Protein AF-A0A520JD31-F1 (afdb_monomer_lite)

Radius of gyration: 21.31 Å; chains: 1; bounding box: 49×40×58 Å

Sequence (72 aa):
PRYRAEGKSYLTVAFGCTGGRHRSVHVTERVAARLRNAGFSPTVTHRDLAAAPQDSLEGVPDDRQQDGTAVA

Foldseek 3Di:
DVCVVVVPPDDDDFFDDPFLPPPRVVVQVVVCVVCVVVVDDDDDDRPNVVDDGPVPVPDDPPPPPDDDDDDD

Structure (mmCIF, N/CA/C/O backbone):
data_AF-A0A520JD31-F1
#
_entry.id   AF-A0A520JD31-F1
#
loop_
_atom_site.group_PDB
_atom_site.id
_atom_site.type_symbol
_atom_site.label_atom_id
_atom_site.label_alt_id
_atom_site.label_comp_id
_atom_site.label_asym_id
_atom_site.label_entity_id
_atom_site.label_seq_id
_atom_site.pdbx_PDB_ins_code
_atom_site.Cartn_x
_atom_site.Cartn_y
_atom_site.Cartn_z
_atom_site.occupancy
_atom_site.B_iso_or_equiv
_atom_site.auth_seq_id
_atom_site.auth_comp_id
_atom_site.auth_asym_id
_atom_site.auth_atom_id
_atom_site.pdbx_PDB_model_num
ATOM 1 N N . PRO A 1 1 ? -5.744 -4.313 17.615 1.00 62.59 1 PRO A N 1
ATOM 2 C CA . PRO A 1 1 ? -6.238 -4.110 19.003 1.00 62.59 1 PRO A CA 1
ATOM 3 C C . PRO A 1 1 ? -5.298 -3.263 19.879 1.00 62.59 1 PRO A C 1
ATOM 5 O O . PRO A 1 1 ? -5.738 -2.239 20.383 1.00 62.59 1 PRO A O 1
ATOM 8 N N . ARG A 1 2 ? -4.014 -3.632 20.019 1.00 80.50 2 ARG A N 1
ATOM 9 C CA . ARG A 1 2 ? -3.068 -2.925 20.908 1.00 80.50 2 ARG A CA 1
ATOM 10 C C . ARG A 1 2 ? -2.739 -1.490 20.477 1.00 80.50 2 ARG A C 1
ATOM 12 O O . ARG A 1 2 ? -2.815 -0.598 21.303 1.00 80.50 2 ARG A O 1
ATOM 19 N N . TYR A 1 3 ? -2.545 -1.238 19.179 1.00 81.44 3 TYR A N 1
ATOM 20 C CA . TYR A 1 3 ? -2.350 0.128 18.657 1.00 81.44 3 TYR A CA 1
ATOM 21 C C . TYR A 1 3 ? -3.506 1.088 18.992 1.00 81.44 3 TYR A C 1
ATOM 23 O O . TYR A 1 3 ? -3.270 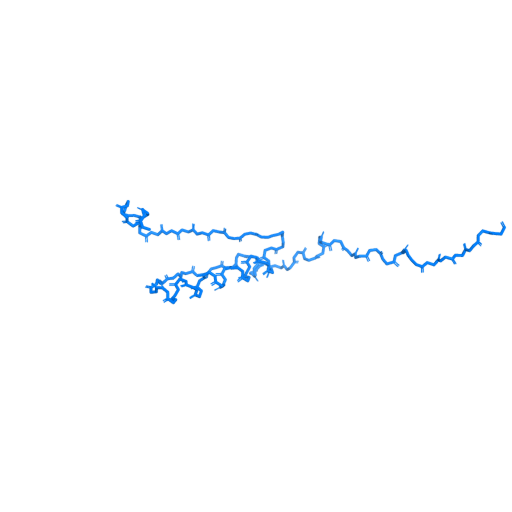2.254 19.285 1.00 81.44 3 TYR A O 1
ATOM 31 N N . ARG A 1 4 ? -4.751 0.586 18.995 1.00 76.69 4 ARG A N 1
ATOM 32 C CA . ARG A 1 4 ? -5.933 1.366 19.394 1.00 76.69 4 ARG A CA 1
ATOM 33 C C . ARG A 1 4 ? -5.948 1.630 20.901 1.00 76.69 4 ARG A C 1
ATOM 35 O O . ARG A 1 4 ? -6.314 2.721 21.312 1.00 76.69 4 ARG A O 1
ATOM 42 N N . ALA A 1 5 ? -5.543 0.645 21.703 1.00 81.69 5 ALA A N 1
ATOM 43 C CA . ALA A 1 5 ? -5.445 0.781 23.157 1.00 81.69 5 ALA A CA 1
ATOM 44 C C . ALA A 1 5 ? -4.330 1.755 23.584 1.00 81.69 5 ALA A C 1
ATOM 46 O O . ALA A 1 5 ? -4.482 2.450 24.577 1.00 81.69 5 ALA A O 1
ATOM 47 N N . GLU A 1 6 ? -3.252 1.854 22.802 1.00 84.81 6 GLU A N 1
ATOM 48 C CA . GLU A 1 6 ? -2.171 2.836 22.982 1.00 84.81 6 GLU A CA 1
ATOM 49 C C . GLU A 1 6 ? -2.555 4.266 22.551 1.00 84.81 6 GLU A C 1
ATOM 51 O O . GLU A 1 6 ? -1.733 5.171 22.648 1.00 84.81 6 GLU A O 1
ATOM 56 N N . GLY A 1 7 ? -3.775 4.490 22.045 1.00 83.62 7 GLY A N 1
ATOM 57 C CA . GLY A 1 7 ? -4.239 5.818 21.630 1.00 83.62 7 GLY A CA 1
ATOM 58 C C . GLY A 1 7 ? -3.586 6.351 20.349 1.00 83.62 7 GLY A C 1
ATOM 59 O O . GLY A 1 7 ? -3.665 7.546 20.074 1.00 83.62 7 GLY A O 1
ATOM 60 N N . LYS A 1 8 ? -2.941 5.495 19.544 1.00 84.50 8 LYS A N 1
ATOM 61 C CA . LYS A 1 8 ? -2.332 5.921 18.277 1.00 84.50 8 LYS A CA 1
ATOM 62 C C . LYS A 1 8 ? -3.419 6.177 17.237 1.00 84.50 8 LYS A C 1
ATOM 64 O O . LYS A 1 8 ? -4.119 5.254 16.824 1.00 84.50 8 LYS A O 1
ATOM 69 N N . SER A 1 9 ? -3.513 7.424 16.784 1.00 85.19 9 SER A N 1
ATOM 70 C CA . SER A 1 9 ? -4.509 7.858 15.795 1.00 85.19 9 SER A CA 1
ATOM 71 C C . SER A 1 9 ? -4.280 7.275 14.400 1.00 85.19 9 SER A C 1
ATOM 73 O O . SER A 1 9 ? -5.227 7.144 13.631 1.00 85.19 9 SER A O 1
ATOM 75 N N . TYR A 1 10 ? -3.037 6.907 14.074 1.00 87.50 10 TYR A N 1
ATOM 76 C CA . TYR A 1 10 ? -2.657 6.415 12.754 1.00 87.50 10 TYR A CA 1
ATOM 77 C C . TYR A 1 10 ? -1.694 5.231 12.856 1.00 87.50 10 TYR A C 1
ATOM 79 O O . TYR A 1 10 ? -0.816 5.188 13.720 1.00 87.50 10 TYR A O 1
ATOM 87 N N . LEU A 1 11 ? -1.853 4.280 11.937 1.00 91.06 11 LEU A N 1
ATOM 88 C CA . LEU A 1 11 ? -0.940 3.166 11.718 1.00 91.06 11 LEU A CA 1
ATOM 89 C C . LEU A 1 11 ? -0.579 3.137 10.233 1.00 91.06 11 LEU A C 1
ATOM 91 O O . LEU A 1 11 ? -1.450 2.921 9.393 1.00 91.06 11 LEU A O 1
ATOM 95 N N . THR A 1 12 ? 0.703 3.310 9.928 1.00 94.31 12 THR A N 1
ATOM 96 C CA . THR A 1 12 ? 1.228 3.183 8.565 1.00 94.31 12 THR A CA 1
ATOM 97 C C . THR A 1 12 ? 1.878 1.816 8.400 1.00 94.31 12 THR A C 1
ATOM 99 O O . THR A 1 12 ? 2.741 1.441 9.192 1.00 94.31 12 THR A O 1
ATOM 102 N N . VAL A 1 13 ? 1.482 1.078 7.363 1.00 95.56 13 VAL A N 1
ATOM 103 C CA . VAL A 1 13 ? 2.075 -0.215 6.994 1.00 95.56 13 VAL A CA 1
ATOM 104 C C . VAL A 1 13 ? 2.624 -0.094 5.579 1.00 95.56 13 VAL A C 1
ATOM 106 O O . VAL A 1 13 ? 1.891 0.289 4.671 1.00 95.56 13 VAL A O 1
ATOM 109 N N . ALA A 1 14 ? 3.907 -0.403 5.395 1.00 96.69 14 ALA A N 1
ATOM 110 C CA . ALA A 1 14 ? 4.571 -0.334 4.098 1.00 96.69 14 ALA A CA 1
ATOM 111 C C . ALA A 1 14 ? 4.784 -1.736 3.514 1.00 96.69 14 ALA A C 1
ATOM 113 O O . ALA A 1 14 ? 5.239 -2.644 4.210 1.00 96.69 14 ALA A O 1
ATOM 114 N N . PHE A 1 15 ? 4.498 -1.886 2.220 1.00 97.31 15 PHE A N 1
ATOM 115 C CA . PHE A 1 15 ? 4.759 -3.097 1.444 1.00 97.31 15 PHE A CA 1
ATOM 116 C C . PHE A 1 15 ? 5.780 -2.778 0.351 1.00 97.31 15 PHE A C 1
ATOM 118 O O . PHE A 1 15 ? 5.591 -1.829 -0.405 1.00 97.31 15 PHE A O 1
ATOM 125 N N . GLY A 1 16 ? 6.849 -3.571 0.254 1.00 95.31 16 GLY A N 1
ATOM 126 C CA . GLY A 1 16 ? 7.934 -3.362 -0.709 1.00 95.31 16 GLY A CA 1
ATOM 127 C C . GLY A 1 16 ? 8.168 -4.574 -1.608 1.00 95.31 16 GLY A C 1
ATOM 128 O O . GLY A 1 16 ? 8.039 -5.718 -1.179 1.00 95.31 16 GLY A O 1
ATOM 129 N N . CYS A 1 17 ? 8.522 -4.315 -2.864 1.00 94.19 17 CYS A N 1
ATOM 130 C CA . CYS A 1 17 ? 9.134 -5.277 -3.781 1.00 94.19 17 CYS A CA 1
ATOM 131 C C . CYS A 1 17 ? 10.232 -4.555 -4.574 1.00 94.19 17 CYS A C 1
ATOM 133 O O . CYS A 1 17 ? 10.258 -3.329 -4.540 1.00 94.19 17 CYS A O 1
ATOM 135 N N . THR A 1 18 ? 11.112 -5.280 -5.272 1.00 92.62 18 THR A N 1
ATOM 136 C CA . THR A 1 18 ? 12.287 -4.695 -5.951 1.00 92.62 18 THR A CA 1
ATOM 137 C C . THR A 1 18 ? 11.936 -3.473 -6.803 1.00 92.62 18 THR A C 1
ATOM 139 O O . THR A 1 18 ? 12.474 -2.399 -6.571 1.00 92.62 18 THR A O 1
ATOM 142 N N . GLY A 1 19 ? 10.979 -3.614 -7.725 1.00 89.81 19 GLY A N 1
ATOM 143 C CA . GLY A 1 19 ? 10.544 -2.520 -8.598 1.00 89.81 19 GLY A CA 1
ATOM 144 C C . GLY A 1 19 ? 9.388 -1.670 -8.062 1.00 89.81 19 GLY A C 1
ATOM 145 O O . GLY A 1 19 ? 8.904 -0.808 -8.780 1.00 89.81 19 GLY A O 1
ATOM 146 N N . GLY A 1 20 ? 8.858 -1.941 -6.862 1.00 92.81 20 GLY A N 1
ATOM 147 C CA . GLY A 1 20 ? 7.778 -1.141 -6.257 1.00 92.81 20 GLY A CA 1
ATOM 148 C C . GLY A 1 20 ? 6.411 -1.151 -6.968 1.00 92.81 20 GLY A C 1
ATOM 149 O O . GLY A 1 20 ? 5.471 -0.522 -6.485 1.00 92.81 20 GLY A O 1
ATOM 150 N N . ARG A 1 21 ? 6.268 -1.884 -8.082 1.00 92.75 21 ARG A N 1
ATOM 151 C CA . ARG A 1 21 ? 5.162 -1.724 -9.050 1.00 92.75 21 ARG A CA 1
ATOM 152 C C . ARG A 1 21 ? 4.199 -2.904 -9.176 1.00 92.75 21 ARG A C 1
ATOM 154 O O . ARG A 1 21 ? 3.053 -2.712 -9.564 1.00 92.75 21 ARG A O 1
ATOM 161 N N . HIS A 1 22 ? 4.634 -4.116 -8.830 1.00 94.19 22 HIS A N 1
ATOM 162 C CA . HIS A 1 22 ? 3.850 -5.338 -9.064 1.00 94.19 22 HIS A CA 1
ATOM 163 C C . HIS A 1 22 ? 3.335 -5.948 -7.756 1.00 94.19 22 HIS A C 1
ATOM 165 O O . HIS A 1 22 ? 2.165 -5.817 -7.393 1.00 94.19 22 HIS A O 1
ATOM 171 N N . ARG A 1 23 ? 4.233 -6.606 -7.012 1.00 96.44 23 ARG A N 1
ATOM 172 C CA . ARG A 1 23 ? 3.880 -7.376 -5.810 1.00 96.44 23 ARG A CA 1
ATOM 173 C C . ARG A 1 23 ? 3.430 -6.471 -4.664 1.00 96.44 23 ARG A C 1
ATOM 175 O O . ARG A 1 23 ? 2.408 -6.745 -4.042 1.00 96.44 23 ARG A O 1
ATOM 182 N N . SER A 1 24 ? 4.158 -5.384 -4.408 1.00 97.25 24 SER A N 1
ATOM 183 C CA . SER A 1 24 ? 3.815 -4.412 -3.359 1.00 97.25 24 SER A CA 1
ATOM 184 C C . SER A 1 24 ? 2.453 -3.764 -3.602 1.00 97.25 24 SER A C 1
ATOM 186 O O . SER A 1 24 ? 1.639 -3.706 -2.681 1.00 97.25 24 SER A O 1
ATOM 188 N N . VAL A 1 25 ? 2.178 -3.346 -4.842 1.00 97.31 25 VAL A N 1
ATOM 189 C CA . VAL A 1 25 ? 0.904 -2.727 -5.244 1.00 97.31 25 VAL A CA 1
ATOM 190 C C . VAL A 1 25 ? -0.251 -3.703 -5.031 1.00 97.31 25 VAL A C 1
ATOM 192 O O . VAL A 1 25 ? -1.210 -3.383 -4.327 1.00 97.31 25 VAL A O 1
ATOM 195 N N . HIS A 1 26 ? -0.127 -4.931 -5.549 1.00 98.19 26 HIS A N 1
ATOM 196 C CA . HIS A 1 26 ? -1.164 -5.955 -5.412 1.00 98.19 26 HIS A CA 1
ATOM 197 C C . HIS A 1 26 ? -1.485 -6.278 -3.945 1.00 98.19 26 HIS A C 1
ATOM 199 O O . HIS A 1 26 ? -2.652 -6.327 -3.547 1.00 98.19 26 HIS A O 1
ATOM 205 N N . VAL A 1 27 ? -0.453 -6.496 -3.124 1.00 98.38 27 VAL A N 1
ATOM 206 C CA . VAL A 1 27 ? -0.635 -6.821 -1.703 1.00 98.38 27 VAL A CA 1
ATOM 207 C C . VAL A 1 27 ? -1.280 -5.654 -0.957 1.00 98.38 27 VAL A C 1
ATOM 209 O O . VAL A 1 27 ? -2.217 -5.881 -0.190 1.00 98.38 27 VAL A O 1
ATOM 212 N N . THR A 1 28 ? -0.839 -4.422 -1.220 1.00 98.44 28 THR A N 1
ATOM 213 C CA . THR A 1 28 ? -1.401 -3.209 -0.608 1.00 98.44 28 THR A CA 1
ATOM 214 C C . THR A 1 28 ? -2.899 -3.099 -0.877 1.00 98.44 28 THR A C 1
ATOM 216 O O . THR A 1 28 ? -3.681 -2.968 0.065 1.00 98.44 28 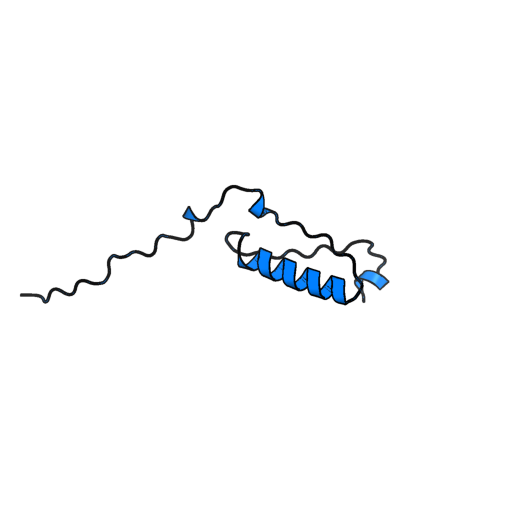THR A O 1
ATOM 219 N N . GLU A 1 29 ? -3.322 -3.239 -2.136 1.00 98.38 29 GLU A N 1
ATOM 220 C CA . GLU A 1 29 ? -4.741 -3.159 -2.502 1.00 98.38 29 GLU A CA 1
ATOM 221 C C . GLU A 1 29 ? -5.570 -4.275 -1.863 1.00 98.38 29 GLU A C 1
ATOM 223 O O . GLU A 1 29 ? -6.667 -4.040 -1.344 1.00 98.38 29 GLU A O 1
ATOM 228 N N . ARG A 1 30 ? -5.033 -5.499 -1.824 1.00 98.44 30 ARG A N 1
ATOM 229 C CA . ARG A 1 30 ? -5.730 -6.639 -1.222 1.00 98.44 30 ARG A CA 1
ATOM 230 C C . ARG A 1 30 ? -5.898 -6.485 0.288 1.00 98.44 30 ARG A C 1
ATOM 232 O O . ARG A 1 30 ? -6.956 -6.828 0.820 1.00 98.44 30 ARG A O 1
ATOM 239 N N . VAL A 1 31 ? -4.889 -5.966 0.984 1.00 98.25 31 VAL A N 1
ATOM 240 C CA . VAL A 1 31 ? -4.979 -5.665 2.419 1.00 98.25 31 VAL A CA 1
ATOM 241 C C . VAL A 1 31 ? -5.948 -4.511 2.665 1.00 98.25 31 VAL A C 1
ATOM 243 O O . VAL A 1 31 ? -6.806 -4.628 3.538 1.00 98.25 31 VAL A O 1
ATOM 246 N N . ALA A 1 32 ? -5.886 -3.442 1.869 1.00 98.31 32 ALA A N 1
ATOM 247 C CA . ALA A 1 32 ? -6.801 -2.311 1.987 1.00 98.31 32 ALA A CA 1
ATOM 248 C C . ALA A 1 32 ? -8.264 -2.733 1.789 1.00 98.31 32 ALA A C 1
ATOM 250 O O . ALA A 1 32 ? -9.121 -2.353 2.582 1.00 98.31 32 ALA A O 1
ATOM 251 N N . ALA A 1 33 ? -8.553 -3.582 0.798 1.00 98.50 33 ALA A N 1
ATOM 252 C CA . ALA A 1 33 ? -9.886 -4.146 0.596 1.00 98.50 33 ALA A CA 1
ATOM 253 C C . ALA A 1 33 ? -10.368 -4.953 1.815 1.00 98.50 33 ALA A C 1
ATOM 255 O O . ALA A 1 33 ? -11.495 -4.774 2.269 1.00 98.50 33 ALA A O 1
ATOM 256 N N . ARG A 1 34 ? -9.504 -5.793 2.399 1.00 98.25 34 ARG A N 1
ATOM 257 C CA . ARG A 1 34 ? -9.836 -6.543 3.623 1.00 98.25 34 ARG A CA 1
ATOM 258 C C . ARG A 1 34 ? -10.104 -5.624 4.814 1.00 98.25 34 ARG A C 1
ATOM 260 O O . ARG A 1 34 ? -11.038 -5.877 5.566 1.00 98.25 34 ARG A O 1
ATOM 267 N N . LEU A 1 35 ? -9.314 -4.565 4.979 1.00 96.69 35 LEU A N 1
ATOM 268 C CA . LEU A 1 35 ? -9.501 -3.581 6.047 1.00 96.69 35 LEU A CA 1
ATOM 269 C C . LEU A 1 35 ? -10.802 -2.794 5.871 1.00 96.69 35 LEU A C 1
ATOM 271 O O . LEU A 1 35 ? -11.537 -2.633 6.842 1.00 96.69 35 LEU A O 1
ATOM 275 N N . ARG A 1 36 ? -11.127 -2.385 4.639 1.00 97.69 36 ARG A N 1
ATOM 276 C CA . ARG A 1 36 ? -12.419 -1.767 4.304 1.00 97.69 36 ARG A CA 1
ATOM 277 C C . ARG A 1 36 ? -13.588 -2.683 4.665 1.00 97.69 36 ARG A C 1
ATOM 279 O O . ARG A 1 36 ? -14.499 -2.256 5.364 1.00 97.69 36 ARG A O 1
ATOM 286 N N . ASN A 1 37 ? -13.512 -3.962 4.295 1.00 98.19 37 ASN A N 1
ATOM 287 C CA . ASN A 1 37 ? -14.539 -4.954 4.639 1.00 98.19 37 ASN A CA 1
ATOM 288 C C . ASN A 1 37 ? -14.664 -5.194 6.152 1.00 98.19 37 ASN A C 1
ATOM 290 O O . ASN A 1 37 ? -15.730 -5.565 6.629 1.00 98.19 37 ASN A O 1
ATOM 294 N N . ALA A 1 38 ? -13.591 -4.974 6.911 1.00 96.38 38 ALA A N 1
ATOM 295 C CA . ALA A 1 38 ? -13.595 -5.044 8.369 1.00 96.38 38 ALA A CA 1
ATOM 296 C C . ALA A 1 38 ? -14.041 -3.729 9.048 1.00 96.38 38 ALA A C 1
ATOM 298 O O . ALA A 1 38 ? -13.955 -3.622 10.270 1.00 96.38 38 ALA A O 1
ATOM 299 N N . GLY A 1 39 ? -14.506 -2.734 8.282 1.00 96.25 39 GLY A N 1
ATOM 300 C CA . GLY A 1 39 ? -15.032 -1.465 8.797 1.00 96.25 39 GLY A CA 1
ATOM 301 C C . GLY A 1 39 ? -13.973 -0.397 9.085 1.00 96.25 39 GLY A C 1
ATOM 302 O O . GLY A 1 39 ? -14.264 0.579 9.773 1.00 96.25 39 GLY A O 1
ATOM 303 N N . PHE A 1 40 ? -12.745 -0.565 8.592 1.00 94.75 40 PHE A N 1
ATOM 304 C CA . PHE A 1 40 ? -11.701 0.456 8.690 1.00 94.75 40 PHE A CA 1
ATOM 305 C C . PHE A 1 40 ? -11.661 1.347 7.443 1.00 94.75 40 PHE A C 1
ATOM 307 O O . PHE A 1 40 ? -12.061 0.937 6.355 1.00 94.75 40 PHE A O 1
ATOM 314 N N . SER A 1 41 ? -11.072 2.536 7.587 1.00 94.75 41 SER A N 1
ATOM 315 C CA . SER A 1 41 ? -10.885 3.504 6.496 1.00 94.75 41 SER A CA 1
ATOM 316 C C . SER A 1 41 ? -9.395 3.695 6.175 1.00 94.75 41 SER A C 1
ATOM 318 O O . SER A 1 41 ? -8.806 4.690 6.597 1.00 94.75 41 SER A O 1
ATOM 320 N N . PRO A 1 42 ? -8.736 2.737 5.493 1.00 96.75 42 PRO A N 1
ATOM 321 C CA . PRO A 1 42 ? -7.326 2.864 5.138 1.00 96.75 42 PRO A CA 1
ATOM 322 C C . PRO A 1 42 ? -7.117 3.864 3.993 1.00 96.75 42 PRO A C 1
ATOM 324 O O . PRO A 1 42 ? -7.796 3.795 2.967 1.00 96.75 42 PRO A O 1
ATOM 327 N N . THR A 1 43 ? -6.107 4.721 4.131 1.00 97.5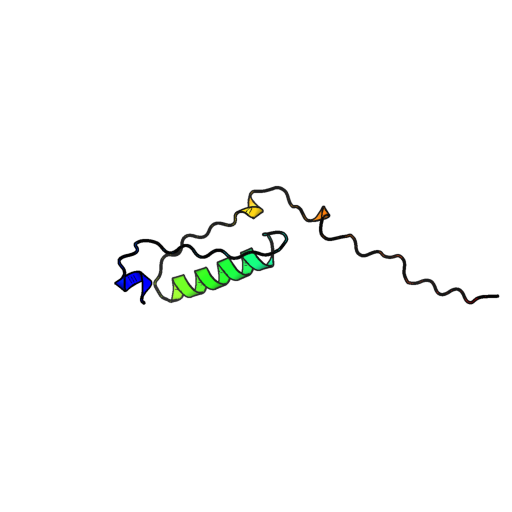6 43 THR A N 1
ATOM 328 C CA . THR A 1 43 ? -5.552 5.515 3.025 1.00 97.56 43 THR A CA 1
ATOM 329 C C . THR A 1 43 ? -4.470 4.704 2.315 1.00 97.56 43 THR A C 1
ATOM 331 O O . THR A 1 43 ? -3.614 4.113 2.975 1.00 97.56 43 THR A O 1
ATOM 334 N N . VAL A 1 44 ? -4.500 4.670 0.981 1.00 97.69 44 VAL A N 1
ATOM 335 C CA . VAL A 1 44 ? -3.552 3.906 0.155 1.00 97.69 44 VAL A CA 1
ATOM 336 C C . VAL A 1 44 ? -2.722 4.853 -0.705 1.00 97.69 44 VAL A C 1
ATOM 338 O O . VAL A 1 44 ? -3.277 5.706 -1.392 1.00 97.69 44 VAL A O 1
ATOM 341 N N . THR A 1 45 ? -1.401 4.659 -0.697 1.00 97.00 45 THR A N 1
ATOM 342 C CA . THR A 1 45 ? -0.448 5.400 -1.531 1.00 97.00 45 THR A CA 1
ATOM 343 C C . THR A 1 45 ? 0.566 4.429 -2.129 1.00 97.00 45 THR A C 1
ATOM 345 O O . THR A 1 45 ? 1.178 3.653 -1.397 1.00 97.00 45 THR A O 1
ATOM 348 N N . HIS A 1 46 ? 0.792 4.512 -3.442 1.00 96.69 46 HIS A N 1
ATOM 349 C CA . HIS A 1 46 ? 1.790 3.713 -4.161 1.00 96.69 46 HIS A CA 1
ATOM 350 C C . HIS A 1 46 ? 2.958 4.604 -4.589 1.00 96.69 46 HIS A C 1
ATOM 352 O O . HIS A 1 46 ? 2.854 5.328 -5.577 1.00 96.69 46 HIS A O 1
ATOM 358 N N . ARG A 1 47 ? 4.062 4.570 -3.830 1.00 93.12 47 ARG A N 1
ATOM 359 C CA . ARG A 1 47 ? 5.220 5.466 -4.015 1.00 93.12 47 ARG A CA 1
ATOM 360 C C . ARG A 1 47 ? 5.791 5.410 -5.435 1.00 93.12 47 ARG A C 1
ATOM 362 O O . ARG A 1 47 ? 5.975 6.450 -6.057 1.00 93.12 47 ARG A O 1
ATOM 369 N N . ASP A 1 48 ? 6.047 4.205 -5.935 1.00 92.00 48 ASP A N 1
ATOM 370 C CA . ASP A 1 48 ? 6.840 3.996 -7.154 1.00 92.00 48 ASP A CA 1
ATOM 371 C C . ASP A 1 48 ? 5.997 4.007 -8.443 1.00 92.00 48 ASP A C 1
ATOM 373 O O . ASP A 1 48 ? 6.542 3.992 -9.546 1.00 92.00 48 ASP A O 1
ATOM 377 N N . LEU A 1 49 ? 4.661 4.086 -8.332 1.00 90.19 49 LEU A N 1
ATOM 378 C CA . LEU A 1 49 ? 3.779 4.282 -9.492 1.00 90.19 49 LEU A CA 1
ATOM 379 C C . LEU A 1 49 ? 3.843 5.714 -10.040 1.00 90.19 49 LEU A C 1
ATOM 381 O O . LEU A 1 49 ? 3.577 5.917 -11.220 1.00 90.19 49 LEU A O 1
ATOM 385 N N . ALA A 1 50 ? 4.218 6.692 -9.208 1.00 85.12 50 ALA A N 1
ATOM 386 C CA . ALA A 1 50 ? 4.431 8.074 -9.639 1.00 85.12 50 ALA A CA 1
ATOM 387 C C . ALA A 1 50 ? 5.798 8.287 -10.318 1.00 85.12 50 ALA A C 1
ATOM 389 O O . ALA A 1 50 ? 6.004 9.300 -10.982 1.00 85.12 50 ALA A O 1
ATOM 390 N N . ALA A 1 51 ? 6.733 7.349 -10.147 1.00 77.88 51 ALA A N 1
ATOM 391 C CA . ALA A 1 51 ? 8.065 7.406 -10.731 1.00 77.88 51 ALA A CA 1
ATOM 392 C C . ALA A 1 51 ? 8.126 6.677 -12.085 1.00 77.88 51 ALA A C 1
ATOM 394 O O . ALA A 1 51 ? 7.346 5.755 -12.365 1.00 77.88 51 ALA A O 1
ATOM 395 N N . ALA A 1 52 ? 9.093 7.075 -12.919 1.00 74.31 52 ALA A N 1
ATOM 396 C CA . ALA A 1 52 ? 9.398 6.374 -14.161 1.00 74.31 52 ALA A CA 1
ATOM 397 C C . ALA A 1 52 ? 9.750 4.896 -13.871 1.00 74.31 52 ALA A C 1
ATOM 399 O O . ALA A 1 52 ? 10.464 4.634 -12.895 1.00 74.31 52 ALA A O 1
ATOM 400 N N . PRO A 1 53 ? 9.269 3.935 -14.686 1.00 69.25 53 PRO A N 1
ATOM 401 C CA . PRO A 1 53 ? 9.566 2.519 -14.487 1.00 69.25 53 PRO A CA 1
ATOM 402 C C . PRO A 1 53 ? 11.078 2.264 -14.443 1.00 69.25 53 PRO A C 1
ATOM 404 O O . PRO A 1 53 ? 11.814 2.788 -15.273 1.00 69.25 53 PRO A O 1
ATOM 407 N N . GLN A 1 54 ? 11.531 1.461 -13.477 1.00 67.38 54 GLN A N 1
ATOM 408 C CA . GLN A 1 54 ? 12.933 1.026 -13.348 1.00 67.38 54 GLN A CA 1
ATOM 409 C C . GLN A 1 54 ? 13.131 -0.393 -13.913 1.00 67.38 54 GLN A C 1
ATOM 411 O O . GLN A 1 54 ? 14.074 -1.093 -13.547 1.00 67.38 54 GLN A O 1
ATOM 416 N N . ASP A 1 55 ? 12.219 -0.825 -14.789 1.00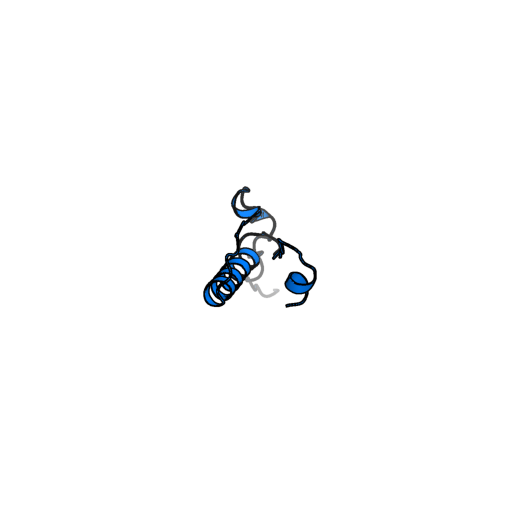 65.25 55 ASP A N 1
ATOM 417 C CA . ASP A 1 55 ? 12.115 -2.198 -15.301 1.00 65.25 55 A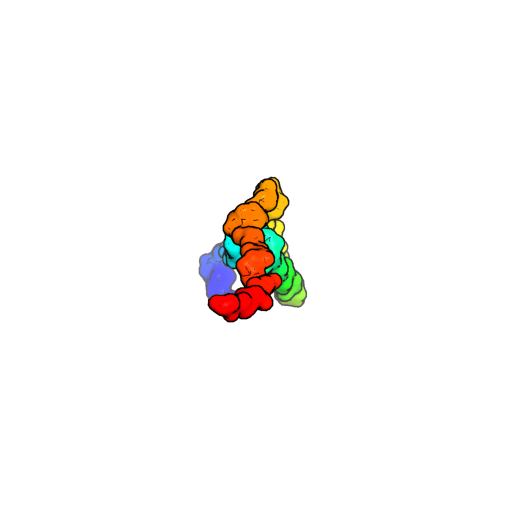SP A CA 1
ATOM 418 C C . ASP A 1 55 ? 13.365 -2.628 -16.095 1.00 65.25 55 ASP A C 1
ATOM 420 O O . ASP A 1 55 ? 13.611 -3.812 -16.284 1.00 65.25 55 ASP A O 1
ATOM 424 N N . SER A 1 56 ? 14.207 -1.672 -16.498 1.00 61.31 56 SER A N 1
ATOM 425 C CA . SER A 1 56 ? 15.500 -1.888 -17.153 1.00 61.31 56 SER A CA 1
ATOM 426 C C . SER A 1 56 ? 16.606 -2.446 -16.239 1.00 61.31 56 SER A C 1
ATOM 428 O O . SER A 1 56 ? 17.689 -2.749 -16.737 1.00 61.31 56 SER A O 1
ATOM 430 N N . LEU A 1 57 ? 16.369 -2.596 -14.928 1.00 61.22 57 LEU A N 1
ATOM 431 C CA . LEU A 1 57 ? 17.332 -3.181 -13.979 1.00 61.22 57 LEU A CA 1
ATOM 432 C C . LEU A 1 57 ? 17.116 -4.684 -13.717 1.00 61.22 57 LEU A C 1
ATOM 434 O O . LEU A 1 57 ? 18.035 -5.357 -13.251 1.00 61.22 57 LEU A O 1
ATOM 438 N N . GLU A 1 58 ? 15.929 -5.225 -14.008 1.00 62.75 58 GLU A N 1
ATOM 439 C CA . GLU A 1 58 ? 15.680 -6.669 -13.988 1.00 62.75 58 GLU A CA 1
ATOM 440 C C . GLU A 1 58 ? 16.118 -7.207 -15.356 1.00 62.75 58 GLU A C 1
ATOM 442 O O . GLU A 1 58 ? 15.454 -6.986 -16.362 1.00 62.75 58 GLU A O 1
ATOM 447 N N . GLY A 1 59 ? 17.319 -7.794 -15.401 1.00 54.34 59 GLY A N 1
ATOM 448 C CA . GLY A 1 59 ? 18.036 -8.113 -16.637 1.00 54.34 59 GLY A CA 1
ATOM 449 C C . GLY A 1 59 ? 17.180 -8.783 -17.716 1.00 54.34 59 GLY A C 1
ATOM 450 O O . GLY A 1 59 ? 16.358 -9.654 -17.434 1.00 54.34 59 GLY A O 1
ATOM 451 N N . VAL A 1 60 ? 17.423 -8.382 -18.966 1.00 60.00 60 VAL A N 1
ATOM 452 C CA . VAL A 1 60 ? 16.942 -9.084 -20.162 1.00 60.00 60 VAL A CA 1
ATOM 453 C C . VAL A 1 60 ? 17.280 -10.574 -19.999 1.00 60.00 60 VAL A C 1
ATOM 455 O O . VAL A 1 60 ? 18.435 -10.878 -19.684 1.00 60.00 60 VAL A O 1
ATOM 458 N N . PRO A 1 61 ? 16.323 -11.509 -20.148 1.00 59.22 61 PRO A N 1
ATOM 459 C CA . PRO A 1 61 ? 16.661 -12.925 -20.168 1.00 59.22 61 PRO A CA 1
ATOM 460 C C . PRO A 1 61 ? 17.608 -13.161 -21.347 1.00 59.22 61 PRO A C 1
ATOM 462 O O . PRO A 1 61 ? 17.208 -12.951 -22.481 1.00 59.22 61 PRO A O 1
ATOM 465 N N . ASP A 1 62 ? 18.859 -13.536 -21.065 1.00 59.00 62 ASP A N 1
ATOM 466 C CA . ASP A 1 62 ? 19.885 -13.834 -22.070 1.00 59.00 62 ASP A CA 1
ATOM 467 C C . ASP A 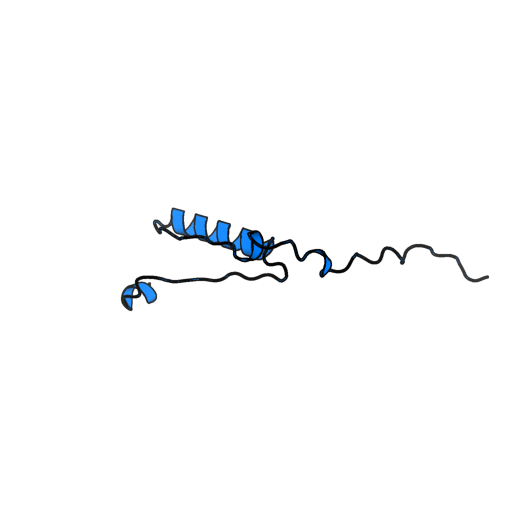1 62 ? 19.409 -15.004 -22.943 1.00 59.00 62 ASP A C 1
ATOM 469 O O . ASP A 1 62 ? 19.442 -16.168 -22.552 1.00 59.00 62 ASP A O 1
ATOM 473 N N . ASP A 1 63 ? 18.941 -14.683 -24.139 1.00 57.94 63 ASP A N 1
ATOM 474 C CA . ASP A 1 63 ? 18.403 -15.582 -25.156 1.00 57.94 63 ASP A CA 1
ATOM 475 C C . ASP A 1 63 ? 19.504 -16.375 -25.903 1.00 57.94 63 ASP A C 1
ATOM 477 O O . ASP A 1 63 ? 19.284 -16.933 -26.975 1.00 57.94 63 ASP A O 1
ATOM 481 N N . ARG A 1 64 ? 20.701 -16.510 -25.310 1.00 59.28 64 ARG A N 1
ATOM 482 C CA . ARG A 1 64 ? 21.898 -17.126 -25.918 1.00 59.28 64 ARG A CA 1
ATOM 483 C C . ARG A 1 64 ? 22.237 -18.539 -25.429 1.00 59.28 64 ARG A C 1
ATOM 485 O O . ARG A 1 64 ? 23.411 -18.878 -25.313 1.00 59.28 64 ARG A O 1
ATOM 492 N N . GLN A 1 65 ? 21.253 -19.406 -25.185 1.00 58.94 65 GLN A N 1
ATOM 493 C CA . GLN A 1 65 ? 21.552 -20.805 -24.828 1.00 58.94 65 GLN A CA 1
ATOM 494 C C . GLN A 1 65 ? 20.618 -21.835 -25.467 1.00 58.94 65 GLN A C 1
ATOM 496 O O . GLN A 1 65 ? 20.138 -22.725 -24.778 1.00 58.94 65 GLN A O 1
ATOM 501 N N . GLN A 1 66 ? 20.380 -21.769 -26.778 1.00 55.28 66 GLN A N 1
ATOM 502 C CA . GLN A 1 66 ? 19.882 -22.924 -27.538 1.00 55.28 66 GLN A CA 1
ATOM 503 C C . GLN A 1 66 ? 20.420 -22.881 -28.970 1.00 55.28 66 GLN A C 1
ATOM 505 O O . GLN A 1 66 ? 19.714 -22.451 -29.863 1.00 55.28 66 GLN A O 1
ATOM 510 N N . ASP A 1 67 ? 21.662 -23.315 -29.186 1.00 46.22 67 ASP A N 1
ATOM 511 C CA . ASP A 1 67 ? 22.033 -23.948 -30.456 1.00 46.22 67 ASP A CA 1
ATOM 512 C C . ASP A 1 67 ? 23.152 -24.956 -30.193 1.00 46.22 67 ASP A C 1
ATOM 514 O O . ASP A 1 67 ? 24.309 -24.622 -29.932 1.00 46.22 67 ASP A O 1
ATOM 518 N N . GLY A 1 68 ? 22.749 -26.225 -30.162 1.00 55.41 68 GLY A N 1
ATOM 519 C CA . GLY A 1 68 ? 23.638 -27.365 -30.064 1.00 55.41 68 GLY A CA 1
ATOM 520 C C . GLY A 1 68 ? 24.182 -27.728 -31.436 1.00 55.41 68 GLY A C 1
ATOM 521 O O . GLY A 1 68 ? 23.538 -28.462 -32.183 1.00 55.41 68 GLY A O 1
ATOM 522 N N . THR A 1 69 ? 25.401 -27.292 -31.732 1.00 52.38 69 THR A N 1
ATOM 523 C CA . THR A 1 69 ? 26.195 -27.852 -32.827 1.00 52.38 69 THR A CA 1
ATOM 524 C C . THR A 1 69 ? 27.270 -28.754 -32.241 1.00 52.38 69 THR A C 1
ATOM 526 O O . THR A 1 69 ? 28.161 -28.318 -31.515 1.00 52.38 69 THR A O 1
ATOM 529 N N . ALA A 1 70 ? 27.122 -30.047 -32.529 1.00 50.62 70 ALA A N 1
ATOM 530 C CA . ALA A 1 70 ? 28.067 -31.091 -32.187 1.00 50.62 70 ALA A CA 1
ATOM 531 C C . ALA A 1 70 ? 29.472 -30.760 -32.715 1.00 50.62 70 ALA A C 1
ATOM 533 O O . ALA A 1 70 ? 29.645 -30.304 -33.846 1.00 50.62 70 ALA A O 1
ATOM 534 N N . VAL A 1 71 ? 30.450 -31.012 -31.851 1.00 48.91 71 VAL A N 1
ATOM 535 C CA . VAL A 1 71 ? 31.888 -30.989 -32.114 1.00 48.91 71 VAL A CA 1
ATOM 536 C C . VAL A 1 71 ? 32.202 -31.969 -33.250 1.00 48.91 71 VAL A C 1
ATOM 538 O O . VAL A 1 71 ? 31.764 -33.120 -33.197 1.00 48.91 71 VAL A O 1
ATOM 541 N N . ALA A 1 72 ? 32.914 -31.483 -34.269 1.00 44.72 72 ALA A N 1
ATOM 542 C CA . ALA A 1 72 ? 33.534 -32.291 -35.320 1.00 44.72 72 ALA A CA 1
ATOM 543 C C . ALA A 1 72 ? 34.798 -32.991 -34.807 1.00 44.72 72 ALA A C 1
ATOM 545 O O . ALA A 1 72 ? 35.501 -32.380 -33.967 1.00 44.72 72 ALA A O 1
#

Secondary structure (DSSP, 8-state):
-HHHHTT-S--------TTSSSHHHHHHHHHHHHHHHTT-------GGGSSPP-GGGS--------------

pLDDT: mean 82.41, std 17.13, range [44.72, 98.5]